Protein AF-A0AAV0BP34-F1 (afdb_monomer_lite)

pLDDT: mean 74.26, std 10.94, range [43.47, 89.38]

InterPro domains:
  IPR049022 Phosphoacetylglucosamine mutase AMG1, domain III [PF2140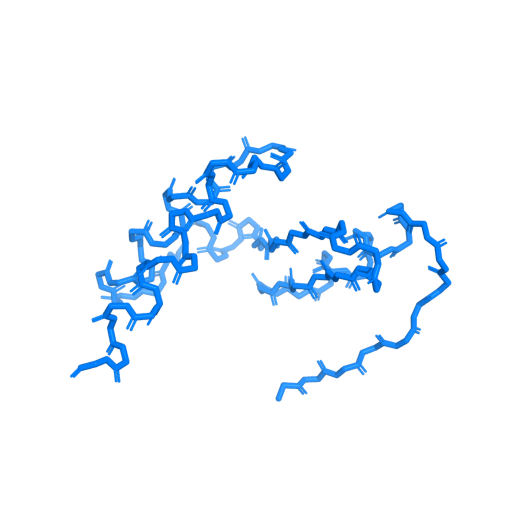4] (1-78)

Structure (mmCIF, N/CA/C/O backbone):
data_AF-A0AAV0BP34-F1
#
_entry.id   AF-A0AAV0BP34-F1
#
loop_
_atom_site.group_PDB
_atom_site.id
_atom_site.type_symbol
_atom_site.label_atom_id
_atom_site.label_alt_id
_atom_site.label_comp_id
_atom_site.label_asym_id
_atom_site.label_entity_id
_atom_site.label_seq_id
_atom_site.pdbx_PDB_ins_code
_atom_site.Cartn_x
_atom_site.Cartn_y
_atom_site.Cartn_z
_atom_site.occupancy
_atom_site.B_iso_or_equiv
_atom_site.auth_seq_id
_atom_site.auth_comp_id
_atom_site.auth_asym_id
_atom_site.auth_atom_id
_atom_site.pdbx_PDB_model_num
ATOM 1 N N . LEU A 1 1 ? -11.416 -7.807 -1.944 1.00 72.00 1 LEU A N 1
ATOM 2 C CA . LEU A 1 1 ? -10.571 -6.744 -2.535 1.00 72.00 1 LEU A CA 1
ATOM 3 C C . LEU A 1 1 ? -10.063 -7.229 -3.890 1.00 72.00 1 LEU A C 1
ATOM 5 O O . LEU A 1 1 ? -9.795 -8.423 -3.991 1.00 72.00 1 LEU A O 1
ATOM 9 N N . PRO A 1 2 ? -9.985 -6.367 -4.918 1.00 85.06 2 PRO A N 1
ATOM 10 C CA . PRO A 1 2 ? -9.402 -6.727 -6.211 1.00 85.06 2 PRO A CA 1
ATOM 11 C C . PRO A 1 2 ? -7.895 -6.997 -6.076 1.00 85.06 2 PRO A C 1
ATOM 13 O O . PRO A 1 2 ? -7.217 -6.325 -5.303 1.00 85.06 2 PRO A O 1
ATOM 16 N N . VAL A 1 3 ? -7.375 -7.971 -6.828 1.00 88.19 3 VAL A N 1
ATOM 17 C CA . VAL A 1 3 ? -5.958 -8.380 -6.808 1.00 88.19 3 VAL A CA 1
ATOM 18 C C . VAL A 1 3 ? -5.388 -8.263 -8.220 1.00 88.19 3 VAL A C 1
ATOM 20 O O . VAL A 1 3 ? -6.030 -8.692 -9.178 1.00 88.19 3 VAL A O 1
ATOM 23 N N . ARG A 1 4 ? -4.192 -7.679 -8.359 1.00 86.81 4 ARG A N 1
ATOM 24 C CA . ARG A 1 4 ? -3.474 -7.548 -9.636 1.00 86.81 4 ARG A CA 1
ATOM 25 C C . ARG A 1 4 ? -2.088 -8.179 -9.527 1.00 86.81 4 ARG A C 1
ATOM 27 O O . ARG A 1 4 ? -1.390 -7.955 -8.543 1.00 86.81 4 ARG A O 1
ATOM 34 N N . TYR A 1 5 ? -1.689 -8.919 -10.557 1.00 87.12 5 TYR A N 1
ATOM 35 C CA . TYR A 1 5 ? -0.323 -9.414 -10.723 1.00 87.12 5 TYR A CA 1
ATOM 36 C C . TYR A 1 5 ? 0.414 -8.479 -11.679 1.00 87.12 5 TYR A C 1
ATOM 38 O O . TYR A 1 5 ? -0.064 -8.225 -12.782 1.00 87.12 5 TYR A O 1
ATOM 46 N N . ILE A 1 6 ? 1.550 -7.941 -11.243 1.00 87.56 6 ILE A N 1
ATOM 47 C CA . ILE A 1 6 ? 2.321 -6.924 -11.963 1.00 87.56 6 ILE A CA 1
ATOM 48 C C . ILE A 1 6 ? 3.775 -7.397 -12.061 1.00 87.56 6 ILE A C 1
ATOM 50 O O . ILE A 1 6 ? 4.242 -8.139 -11.197 1.00 87.56 6 ILE A O 1
ATOM 54 N N . ALA A 1 7 ? 4.479 -6.988 -13.120 1.00 84.75 7 ALA A N 1
ATOM 55 C CA . ALA A 1 7 ? 5.913 -7.230 -13.253 1.00 84.75 7 ALA A CA 1
ATOM 56 C C . ALA A 1 7 ? 6.680 -6.717 -12.020 1.00 84.75 7 ALA A C 1
ATOM 58 O O . ALA A 1 7 ? 6.281 -5.730 -11.397 1.00 84.75 7 ALA A O 1
ATOM 59 N N . THR A 1 8 ? 7.774 -7.394 -11.674 1.00 77.44 8 THR A N 1
ATOM 60 C CA . THR A 1 8 ? 8.599 -7.043 -10.512 1.00 77.44 8 THR A CA 1
ATOM 61 C C . THR A 1 8 ? 9.192 -5.642 -10.640 1.00 77.44 8 THR A C 1
ATOM 63 O O . THR A 1 8 ? 9.385 -5.122 -11.742 1.00 77.44 8 THR A O 1
ATOM 66 N N . GLY A 1 9 ? 9.503 -5.028 -9.499 1.00 81.19 9 GLY A N 1
ATOM 67 C CA . GLY A 1 9 ? 10.065 -3.688 -9.434 1.00 81.19 9 GLY A CA 1
ATOM 68 C C . GLY A 1 9 ? 9.059 -2.629 -8.988 1.00 81.19 9 GLY A C 1
ATOM 69 O O . GLY A 1 9 ? 7.931 -2.517 -9.477 1.00 81.19 9 GLY A O 1
ATOM 70 N N . LEU A 1 10 ? 9.533 -1.774 -8.082 1.00 79.81 10 LEU A N 1
ATOM 71 C CA . LEU A 1 10 ? 8.734 -0.769 -7.376 1.00 79.81 10 LEU A CA 1
ATOM 72 C C . LEU A 1 10 ? 7.979 0.177 -8.298 1.00 79.81 10 LEU A C 1
ATOM 74 O O . LEU A 1 10 ? 6.855 0.550 -7.993 1.00 79.81 10 LEU A O 1
ATOM 78 N N . LYS A 1 11 ? 8.555 0.535 -9.449 1.00 84.56 11 LYS A N 1
ATOM 79 C CA . LYS A 1 11 ? 7.912 1.444 -10.405 1.00 84.56 11 LYS A CA 1
ATOM 80 C C . LYS A 1 11 ? 6.591 0.882 -10.936 1.00 84.56 11 LYS A C 1
ATOM 82 O O . LYS A 1 11 ? 5.616 1.621 -11.052 1.00 84.56 11 LYS A O 1
ATOM 87 N N . HIS A 1 12 ? 6.559 -0.409 -11.260 1.00 85.31 12 HIS A N 1
ATOM 88 C CA . HIS A 1 12 ? 5.372 -1.045 -11.825 1.00 85.31 12 HIS A CA 1
ATOM 89 C C . HIS A 1 12 ? 4.292 -1.233 -10.760 1.00 85.31 12 HIS A C 1
ATOM 91 O O . HIS A 1 12 ? 3.128 -0.912 -10.996 1.00 85.31 12 HIS A O 1
ATOM 97 N N . LEU A 1 13 ? 4.695 -1.678 -9.569 1.00 85.50 13 LEU A N 1
ATOM 98 C CA . LEU A 1 13 ? 3.794 -1.862 -8.433 1.00 85.50 13 LEU A CA 1
ATOM 99 C C . LEU A 1 13 ? 3.203 -0.536 -7.942 1.00 85.50 13 LEU A C 1
ATOM 101 O O . LEU A 1 13 ? 1.992 -0.437 -7.757 1.00 85.50 13 LEU A O 1
ATOM 105 N N . HIS A 1 14 ? 4.034 0.500 -7.813 1.00 85.44 14 HIS A N 1
ATOM 106 C CA . HIS A 1 14 ? 3.602 1.831 -7.398 1.00 85.44 14 HIS A CA 1
ATOM 107 C C . HIS A 1 14 ? 2.606 2.435 -8.394 1.00 85.44 14 HIS A C 1
ATOM 109 O O . HIS A 1 14 ? 1.556 2.922 -7.988 1.00 85.44 14 HIS A O 1
ATOM 115 N N . SER A 1 15 ? 2.884 2.342 -9.701 1.00 87.19 15 SER A N 1
ATOM 116 C CA . SER A 1 15 ? 1.959 2.826 -10.734 1.00 87.19 15 SER A CA 1
ATOM 117 C C . SER A 1 15 ? 0.621 2.084 -10.704 1.00 87.19 15 SER A C 1
ATOM 119 O O . SER A 1 15 ? -0.418 2.715 -10.841 1.00 87.19 15 SER A O 1
ATOM 121 N N . ALA A 1 16 ? 0.624 0.764 -10.503 1.00 87.12 16 ALA A N 1
ATOM 122 C CA . ALA A 1 16 ? -0.611 -0.017 -10.444 1.00 87.12 16 ALA A CA 1
ATOM 123 C C . ALA A 1 16 ? -1.442 0.274 -9.183 1.00 87.12 16 ALA A C 1
ATOM 125 O O . ALA A 1 16 ? -2.667 0.176 -9.221 1.00 87.12 16 ALA A O 1
ATOM 126 N N . ALA A 1 17 ? -0.791 0.621 -8.069 1.00 86.00 17 ALA A N 1
ATOM 127 C CA . ALA A 1 17 ? -1.462 0.980 -6.824 1.00 86.00 17 ALA A CA 1
ATOM 128 C C . ALA A 1 17 ? -2.113 2.377 -6.870 1.00 86.00 17 ALA A C 1
ATOM 130 O O . ALA A 1 17 ? -3.095 2.598 -6.166 1.00 86.00 17 ALA A O 1
ATOM 131 N N . GLN A 1 18 ? -1.625 3.291 -7.721 1.00 86.81 18 GLN A N 1
ATOM 132 C CA . GLN A 1 18 ? -2.211 4.627 -7.926 1.00 86.81 18 GLN A CA 1
ATOM 133 C C . GLN A 1 18 ? -3.590 4.606 -8.606 1.00 86.81 18 GLN A C 1
ATOM 135 O O . GLN A 1 18 ? -4.335 5.576 -8.484 1.00 86.81 18 GLN A O 1
ATOM 140 N N . ASP A 1 19 ? -3.959 3.506 -9.270 1.00 89.38 19 ASP A N 1
ATOM 141 C CA . ASP A 1 19 ? -5.286 3.332 -9.880 1.00 89.38 19 ASP A CA 1
ATOM 142 C C . ASP A 1 19 ? -6.413 3.159 -8.843 1.00 89.38 19 ASP A C 1
ATOM 144 O O . ASP A 1 19 ? -7.589 3.092 -9.206 1.00 89.38 19 ASP A O 1
ATOM 148 N N . PHE A 1 20 ? -6.070 3.035 -7.558 1.00 85.12 20 PHE A N 1
ATOM 149 C CA . PHE A 1 20 ? -7.012 2.798 -6.471 1.00 85.12 20 PHE A CA 1
ATOM 150 C C . PHE A 1 20 ? -7.055 3.974 -5.492 1.00 85.12 20 PHE A C 1
ATOM 152 O O . PHE A 1 20 ? -6.054 4.635 -5.226 1.00 85.12 20 PHE A O 1
ATOM 159 N N . ASP A 1 21 ? -8.220 4.179 -4.874 1.00 82.12 21 ASP A N 1
ATOM 160 C CA . ASP A 1 21 ? -8.385 5.148 -3.784 1.00 82.12 21 ASP A CA 1
ATOM 161 C C . ASP A 1 21 ? -7.564 4.786 -2.536 1.00 82.12 21 ASP A C 1
ATOM 163 O O . ASP A 1 21 ? -7.080 5.672 -1.826 1.00 82.12 21 ASP A O 1
ATOM 167 N N . SER A 1 22 ? -7.381 3.485 -2.301 1.00 82.12 22 SER A N 1
ATOM 168 C CA . SER A 1 22 ? -6.418 2.902 -1.370 1.00 82.12 22 SER A CA 1
ATOM 169 C C . SER A 1 22 ? -5.792 1.678 -2.039 1.00 82.12 22 SER A C 1
ATOM 171 O O . SER A 1 22 ? -6.498 0.727 -2.385 1.00 82.12 22 SER A O 1
ATOM 173 N N . GLY A 1 23 ? -4.483 1.722 -2.273 1.00 83.50 23 GLY A N 1
ATOM 174 C CA . GLY A 1 23 ? -3.741 0.688 -2.985 1.00 83.50 23 GLY A CA 1
ATOM 175 C C . GLY A 1 23 ? -2.558 0.197 -2.164 1.00 83.50 23 GLY A C 1
ATOM 176 O O . GLY A 1 23 ? -1.641 0.957 -1.886 1.00 83.50 23 GLY A O 1
ATOM 177 N N . SER A 1 24 ? -2.549 -1.081 -1.797 1.00 84.50 24 SER A N 1
ATOM 178 C CA . SER A 1 24 ? -1.409 -1.724 -1.134 1.00 84.50 24 SER A CA 1
ATOM 179 C C . SER A 1 24 ? -0.614 -2.563 -2.127 1.00 84.50 24 SER A C 1
ATOM 181 O O . SER A 1 24 ? -1.210 -3.369 -2.847 1.00 84.50 24 SER A O 1
ATOM 183 N N . TYR A 1 25 ? 0.712 -2.450 -2.119 1.00 85.88 25 TYR A N 1
ATOM 184 C CA . TYR A 1 25 ? 1.583 -3.333 -2.890 1.00 85.88 25 TYR A CA 1
ATOM 185 C C . TYR A 1 25 ? 2.741 -3.832 -2.035 1.00 85.88 25 TYR A C 1
ATOM 187 O O . TYR A 1 25 ? 3.334 -3.064 -1.285 1.00 85.88 25 TYR A O 1
ATOM 195 N N . PHE A 1 26 ? 3.069 -5.114 -2.178 1.00 84.00 26 PHE A N 1
ATOM 196 C CA . PHE A 1 26 ? 4.183 -5.755 -1.488 1.00 84.00 26 PHE A CA 1
ATOM 197 C C . PHE A 1 26 ? 4.843 -6.771 -2.416 1.00 84.00 26 PHE A C 1
ATOM 199 O O . PHE A 1 26 ? 4.167 -7.557 -3.082 1.00 84.00 26 PHE A O 1
ATOM 206 N N . GLU A 1 27 ? 6.168 -6.756 -2.448 1.00 84.88 27 GLU A N 1
ATOM 207 C CA . GLU A 1 27 ? 6.988 -7.815 -3.014 1.00 84.88 27 GLU A CA 1
ATOM 208 C C . GLU A 1 27 ? 7.250 -8.892 -1.951 1.00 84.88 27 GLU A C 1
ATOM 210 O O . GLU A 1 27 ? 7.248 -8.632 -0.746 1.00 84.88 27 GLU A O 1
ATOM 215 N N . ALA A 1 28 ? 7.522 -10.124 -2.388 1.00 82.31 28 ALA A N 1
ATOM 216 C CA . ALA A 1 28 ? 7.785 -11.247 -1.481 1.00 82.31 28 ALA A CA 1
ATOM 217 C C . ALA A 1 28 ? 9.033 -11.050 -0.592 1.00 82.31 28 ALA A C 1
ATOM 219 O O . ALA A 1 28 ? 9.184 -11.726 0.420 1.00 82.31 28 ALA A O 1
ATOM 220 N N . ASN A 1 29 ? 9.918 -10.121 -0.961 1.00 81.69 29 ASN A N 1
ATOM 221 C CA . ASN A 1 29 ? 11.097 -9.725 -0.187 1.00 81.69 29 ASN A CA 1
ATOM 222 C C . ASN A 1 29 ? 10.763 -8.810 1.014 1.00 81.69 29 ASN A C 1
ATOM 224 O O . ASN A 1 29 ? 11.667 -8.453 1.765 1.00 81.69 29 ASN A O 1
ATOM 228 N N . GLY A 1 30 ? 9.495 -8.418 1.188 1.00 75.19 30 GLY A N 1
ATOM 229 C CA . GLY A 1 30 ? 9.044 -7.530 2.259 1.00 75.19 30 GLY A CA 1
ATOM 230 C C . GLY A 1 30 ? 9.062 -6.041 1.907 1.00 75.19 30 GLY A C 1
ATOM 231 O O . GLY A 1 30 ? 8.634 -5.234 2.726 1.00 75.19 30 GLY A O 1
ATOM 232 N N . HIS A 1 31 ? 9.502 -5.656 0.705 1.00 80.81 31 HIS A N 1
ATOM 233 C CA . HIS A 1 31 ? 9.399 -4.277 0.241 1.00 80.81 31 HIS A CA 1
ATOM 234 C C . HIS A 1 31 ? 7.974 -3.994 -0.229 1.00 80.81 31 HIS A C 1
ATOM 236 O O . HIS A 1 31 ? 7.456 -4.645 -1.135 1.00 80.81 31 HIS A O 1
ATOM 242 N N . GLY A 1 32 ? 7.341 -2.978 0.336 1.00 79.62 32 GLY A N 1
ATOM 243 C CA . GLY A 1 32 ? 6.014 -2.562 -0.078 1.00 79.62 32 GLY A CA 1
ATOM 244 C C . GLY A 1 32 ? 5.536 -1.371 0.719 1.00 79.62 32 GLY A C 1
ATOM 245 O O . GLY A 1 32 ? 6.183 -0.961 1.674 1.00 79.62 32 GLY A O 1
ATOM 246 N N . THR A 1 33 ? 4.420 -0.794 0.303 1.00 81.00 33 THR A N 1
ATOM 247 C CA . THR A 1 33 ? 3.758 0.258 1.071 1.00 81.00 33 THR A CA 1
ATOM 248 C C . THR A 1 33 ? 2.287 0.347 0.674 1.00 81.00 33 THR A C 1
ATOM 250 O O . THR A 1 33 ? 1.808 -0.361 -0.222 1.00 81.00 33 THR A O 1
ATOM 253 N N . VAL A 1 34 ? 1.559 1.225 1.354 1.00 82.44 34 VAL A N 1
ATOM 254 C CA . VAL A 1 34 ? 0.164 1.545 1.069 1.00 82.44 34 VAL A CA 1
ATOM 255 C C . VAL A 1 34 ? 0.084 2.976 0.549 1.00 82.44 34 VAL A C 1
ATOM 257 O O . VAL A 1 34 ? 0.623 3.902 1.146 1.00 82.44 34 VAL A O 1
ATOM 260 N N . LEU A 1 35 ? -0.600 3.156 -0.574 1.00 80.38 35 LEU A N 1
ATOM 261 C CA . LEU A 1 35 ? -0.888 4.445 -1.184 1.00 80.38 35 LEU A CA 1
ATOM 262 C C . LEU A 1 35 ? -2.354 4.810 -0.972 1.00 80.38 35 LEU A C 1
ATOM 264 O O . LEU A 1 35 ? -3.234 3.947 -0.975 1.00 80.38 35 LEU A O 1
ATOM 268 N N . PHE A 1 36 ? -2.611 6.108 -0.869 1.00 81.88 36 PHE A N 1
ATOM 269 C CA . PHE A 1 36 ? -3.956 6.668 -0.872 1.00 81.88 36 PHE A CA 1
ATOM 270 C C . PHE A 1 36 ? -4.061 7.734 -1.952 1.00 81.88 36 PHE A C 1
ATOM 272 O O . PHE A 1 36 ? -3.151 8.553 -2.120 1.00 81.88 36 PHE A O 1
ATOM 279 N N . SER A 1 37 ? -5.178 7.739 -2.676 1.00 82.69 37 SER A N 1
ATOM 280 C CA . SER A 1 37 ? -5.445 8.780 -3.662 1.00 82.69 37 SER A CA 1
ATOM 281 C C . SER A 1 37 ? -5.583 10.138 -2.972 1.00 82.69 37 SER A C 1
ATOM 283 O O . SER A 1 37 ? -5.985 10.248 -1.810 1.00 82.69 37 SER A O 1
ATOM 285 N N . SER A 1 38 ? -5.301 11.219 -3.702 1.00 79.56 38 SER A N 1
ATOM 286 C CA . SER A 1 38 ? -5.472 12.576 -3.168 1.00 79.56 38 SER A CA 1
ATOM 287 C C . SER A 1 38 ? -6.909 12.868 -2.729 1.00 79.56 38 SER A C 1
ATOM 289 O O . SER A 1 38 ? -7.117 13.764 -1.916 1.00 79.56 38 SER A O 1
ATOM 291 N N . LYS A 1 39 ? -7.893 12.129 -3.256 1.00 79.69 39 LYS A N 1
ATOM 292 C CA . LYS A 1 39 ? -9.295 12.218 -2.847 1.00 79.69 39 LYS A CA 1
ATOM 293 C C . LYS A 1 39 ? -9.491 11.635 -1.448 1.00 79.69 39 LYS A C 1
ATOM 295 O O . LYS A 1 39 ? -9.941 12.362 -0.573 1.00 79.69 39 LYS A O 1
ATOM 300 N N . THR A 1 40 ? -9.068 10.391 -1.217 1.00 75.81 40 THR A N 1
ATOM 301 C CA . THR A 1 40 ? -9.144 9.719 0.097 1.00 75.81 40 THR A CA 1
ATOM 302 C C . THR A 1 40 ? -8.423 10.500 1.189 1.00 75.81 40 THR A C 1
ATOM 304 O O . THR A 1 40 ? -8.833 10.517 2.341 1.00 75.81 40 THR A O 1
ATOM 307 N N . VAL A 1 41 ? -7.342 11.178 0.816 1.00 73.19 41 VAL A N 1
ATOM 308 C CA . VAL A 1 41 ? -6.547 11.998 1.728 1.00 73.19 41 VAL A CA 1
ATOM 309 C C . VAL A 1 41 ? -7.233 13.325 2.084 1.00 73.19 41 VAL A C 1
ATOM 311 O O . VAL A 1 41 ? -7.037 13.834 3.183 1.00 73.19 41 VAL A O 1
ATOM 314 N N . LYS A 1 42 ? -7.998 13.921 1.162 1.00 75.94 42 LYS A N 1
ATOM 315 C CA . LYS A 1 42 ? -8.750 15.167 1.405 1.00 75.94 42 LYS A CA 1
ATOM 316 C C . LYS A 1 42 ? -10.086 14.913 2.096 1.00 75.94 42 LYS A C 1
ATOM 318 O O . LYS A 1 42 ? -10.558 15.765 2.839 1.00 75.94 42 LYS A O 1
ATOM 323 N N . GLU A 1 43 ? -10.679 13.758 1.829 1.00 78.81 43 GLU A N 1
ATOM 324 C CA . GLU A 1 43 ? -11.945 13.306 2.391 1.00 78.81 43 GLU A CA 1
ATOM 325 C C . GLU A 1 43 ? -11.716 11.960 3.090 1.00 78.81 43 GLU A C 1
ATOM 327 O O . GLU A 1 43 ? -12.114 10.913 2.565 1.00 78.81 43 GLU A O 1
ATOM 332 N N . PRO A 1 44 ? -11.029 11.962 4.250 1.00 70.06 44 PRO A N 1
ATOM 333 C CA . PRO A 1 44 ? -10.806 10.740 5.003 1.00 70.06 44 PRO A CA 1
ATOM 334 C C . PRO A 1 44 ? -12.151 10.129 5.423 1.00 70.06 44 PRO A C 1
ATOM 336 O O . PRO A 1 44 ? -13.124 10.856 5.670 1.00 70.06 44 PRO A O 1
ATOM 339 N N . PRO A 1 45 ? -12.242 8.792 5.534 1.00 70.94 45 PRO A N 1
ATOM 340 C CA . PRO A 1 45 ? -13.426 8.154 6.090 1.00 70.94 45 PRO A CA 1
ATOM 341 C C . PRO A 1 45 ? -13.717 8.730 7.481 1.00 70.94 45 PRO A C 1
ATOM 343 O O . PRO A 1 45 ? -12.801 8.892 8.280 1.00 70.94 45 PRO A O 1
ATOM 346 N N . ARG A 1 46 ? -14.993 8.986 7.805 1.00 69.75 46 ARG A N 1
ATOM 347 C CA . ARG A 1 46 ? -15.426 9.557 9.104 1.00 69.75 46 ARG A CA 1
ATOM 348 C C . ARG A 1 46 ? -15.100 8.694 10.331 1.00 69.75 46 ARG A C 1
ATOM 350 O O . ARG A 1 46 ? -15.428 9.064 11.456 1.00 69.75 46 ARG A O 1
ATOM 357 N N . GLU A 1 47 ? -14.498 7.531 10.134 1.00 70.62 47 GLU A N 1
ATOM 358 C CA . GLU A 1 47 ? -14.001 6.708 11.221 1.00 70.62 47 GLU A CA 1
ATOM 359 C C . GLU A 1 47 ? -12.669 7.273 11.724 1.00 70.62 47 GLU A C 1
ATOM 361 O O . GLU A 1 47 ? -11.674 7.264 11.005 1.00 70.62 47 GLU A O 1
ATOM 366 N N . ILE A 1 48 ? -12.628 7.676 12.998 1.00 60.00 48 ILE A N 1
ATOM 367 C CA . ILE A 1 48 ? -11.433 8.210 13.686 1.00 60.00 48 ILE A CA 1
ATOM 368 C C . ILE A 1 48 ? -10.200 7.310 13.472 1.00 60.00 48 ILE A C 1
ATOM 370 O O . ILE A 1 48 ? -9.071 7.775 13.352 1.00 60.00 48 ILE A O 1
ATOM 374 N N . LYS A 1 49 ? -10.411 5.991 13.382 1.00 65.75 49 LYS A N 1
ATOM 375 C CA . LYS A 1 49 ? -9.349 5.008 13.133 1.00 65.75 49 LYS A CA 1
ATOM 376 C C . LYS A 1 49 ? -8.720 5.147 11.742 1.00 65.75 49 LYS A C 1
ATOM 378 O O . LYS A 1 49 ? -7.514 4.950 11.610 1.00 65.75 49 LYS A O 1
ATOM 383 N N . ALA A 1 50 ? -9.516 5.464 10.723 1.00 63.28 50 ALA A N 1
ATOM 384 C CA . ALA A 1 50 ? -9.041 5.645 9.356 1.00 63.28 50 ALA A CA 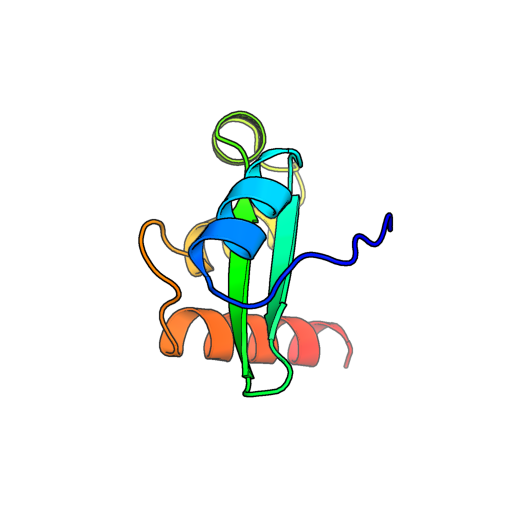1
ATOM 385 C C . ALA A 1 50 ? -8.266 6.960 9.210 1.00 63.28 50 ALA A C 1
ATOM 387 O O . ALA A 1 50 ? -7.239 6.983 8.543 1.00 63.28 50 ALA A O 1
ATOM 388 N N . GLU A 1 51 ? -8.704 8.014 9.896 1.00 62.25 51 GLU A N 1
ATOM 389 C CA . GLU A 1 51 ? -8.021 9.310 9.940 1.00 62.25 51 GLU A CA 1
ATOM 390 C C . GLU A 1 51 ? -6.629 9.198 10.585 1.00 62.25 51 GLU A C 1
ATOM 392 O O . GLU A 1 51 ? -5.631 9.544 9.960 1.00 62.25 51 GLU A O 1
ATOM 397 N N . ILE A 1 52 ? -6.530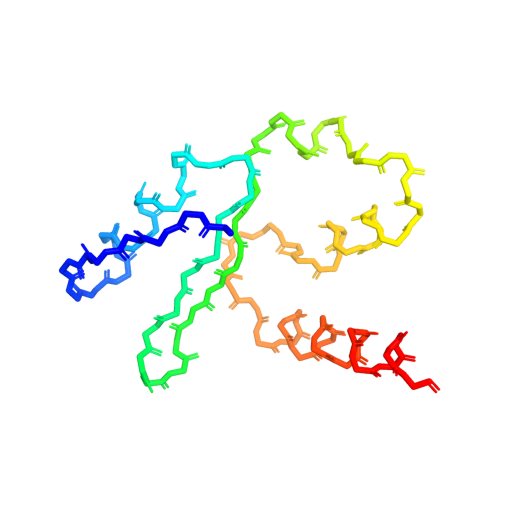 8.564 11.762 1.00 63.72 52 ILE A N 1
ATOM 398 C CA . ILE A 1 52 ? -5.236 8.290 12.417 1.00 63.72 52 ILE A CA 1
ATOM 399 C C . ILE A 1 52 ? -4.339 7.415 11.528 1.00 63.72 52 ILE A C 1
ATOM 401 O O . ILE A 1 52 ? -3.133 7.625 11.453 1.00 63.72 52 ILE A O 1
ATOM 405 N N . THR A 1 53 ? -4.914 6.430 10.832 1.00 66.88 53 THR A N 1
ATOM 406 C CA . THR A 1 53 ? -4.157 5.565 9.912 1.00 66.88 53 THR A CA 1
ATOM 407 C C . THR A 1 53 ? -3.583 6.354 8.732 1.00 66.88 53 THR A C 1
ATOM 409 O O . THR A 1 53 ? -2.443 6.116 8.336 1.00 66.88 53 THR A O 1
ATOM 412 N N . LEU A 1 54 ? -4.339 7.311 8.190 1.00 66.75 54 LEU A N 1
ATOM 413 C CA . LEU A 1 54 ? -3.883 8.188 7.110 1.00 66.75 54 LEU A CA 1
ATOM 414 C C . LEU A 1 54 ? -2.758 9.126 7.565 1.00 66.75 54 LEU A C 1
ATOM 416 O O . LEU A 1 54 ? -1.811 9.338 6.806 1.00 66.75 54 LEU A O 1
ATOM 420 N N . ASP A 1 55 ? -2.825 9.626 8.799 1.00 66.12 55 ASP A N 1
ATOM 421 C CA . ASP A 1 55 ? -1.774 10.462 9.386 1.00 66.12 55 ASP A CA 1
ATOM 422 C C . ASP A 1 55 ? -0.492 9.668 9.695 1.00 66.12 55 ASP A C 1
ATOM 424 O O . ASP A 1 55 ? 0.618 10.169 9.505 1.00 66.12 55 ASP A O 1
ATOM 428 N N . LEU A 1 56 ? -0.624 8.407 10.124 1.00 64.38 56 LEU A N 1
ATOM 429 C CA . LEU A 1 56 ? 0.508 7.527 10.437 1.00 64.38 56 LEU A CA 1
ATOM 430 C C . LEU A 1 56 ? 1.292 7.061 9.203 1.00 64.38 56 LEU A C 1
ATOM 432 O O . LEU A 1 56 ? 2.496 6.839 9.301 1.00 64.38 56 LEU A O 1
ATOM 436 N N . ILE A 1 57 ? 0.643 6.938 8.042 1.00 65.25 57 ILE A N 1
ATOM 437 C CA . ILE A 1 57 ? 1.270 6.473 6.784 1.00 65.25 57 ILE A CA 1
ATOM 438 C C . ILE A 1 57 ? 2.068 7.603 6.089 1.00 65.25 57 ILE A C 1
ATOM 440 O O . ILE A 1 57 ? 2.478 7.476 4.941 1.00 65.25 57 ILE A O 1
ATOM 444 N N . ASN A 1 58 ? 2.296 8.720 6.791 1.00 55.94 58 ASN A N 1
ATOM 445 C CA . ASN A 1 58 ? 2.907 9.970 6.337 1.00 55.94 58 ASN A CA 1
ATOM 446 C C . ASN A 1 58 ? 3.701 9.892 5.013 1.00 55.94 58 ASN A C 1
ATOM 448 O O . ASN A 1 58 ? 4.880 9.555 4.956 1.00 55.94 58 ASN A O 1
ATOM 452 N N . ARG A 1 59 ? 2.982 10.235 3.938 1.00 57.03 59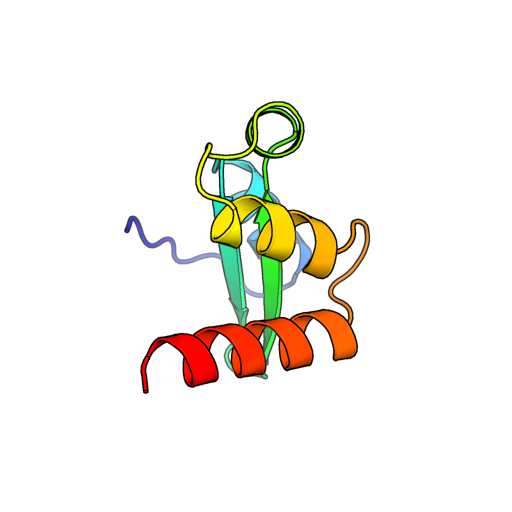 ARG A N 1
ATOM 453 C CA . ARG A 1 59 ? 3.409 10.969 2.740 1.00 57.03 59 ARG A CA 1
ATOM 454 C C . ARG A 1 59 ? 4.931 11.113 2.578 1.00 57.03 59 ARG A C 1
ATOM 456 O O . ARG A 1 59 ? 5.494 12.130 2.973 1.00 57.03 59 ARG A O 1
ATOM 463 N N . THR A 1 60 ? 5.578 10.168 1.895 1.00 43.47 60 THR A N 1
ATOM 464 C CA . THR A 1 60 ? 6.354 10.419 0.651 1.00 43.47 60 THR A CA 1
ATOM 465 C C . THR A 1 60 ? 7.156 9.185 0.229 1.00 43.47 60 THR A C 1
ATOM 467 O O . THR A 1 60 ? 7.289 8.962 -0.966 1.00 43.47 60 THR A O 1
ATOM 470 N N . ILE A 1 61 ? 7.623 8.323 1.130 1.00 45.66 61 ILE A N 1
ATOM 471 C CA . ILE A 1 61 ? 8.270 7.038 0.794 1.00 45.66 61 ILE A CA 1
ATOM 472 C C . ILE A 1 61 ? 7.998 6.099 1.970 1.00 45.66 61 ILE A C 1
ATOM 474 O O . ILE A 1 61 ? 8.011 6.582 3.096 1.00 45.66 61 ILE A O 1
ATOM 478 N N . GLY A 1 62 ? 7.726 4.811 1.719 1.00 53.06 62 GLY A N 1
ATOM 479 C CA . GLY A 1 62 ? 7.468 3.808 2.760 1.00 53.06 62 GLY A CA 1
ATOM 480 C C . GLY A 1 62 ? 8.482 3.906 3.899 1.00 53.06 62 GLY A C 1
ATOM 481 O O . GLY A 1 62 ? 9.643 3.526 3.744 1.00 53.06 62 GLY A O 1
ATOM 482 N N . ASP A 1 63 ? 8.048 4.494 5.012 1.00 61.75 63 ASP A N 1
ATOM 483 C CA . ASP A 1 63 ? 8.849 4.630 6.215 1.00 61.75 63 ASP A CA 1
ATOM 484 C C . ASP A 1 63 ? 8.646 3.360 7.033 1.00 61.75 63 ASP A C 1
ATOM 486 O O . ASP A 1 63 ? 7.537 3.048 7.471 1.00 61.75 63 ASP A O 1
ATOM 490 N N . 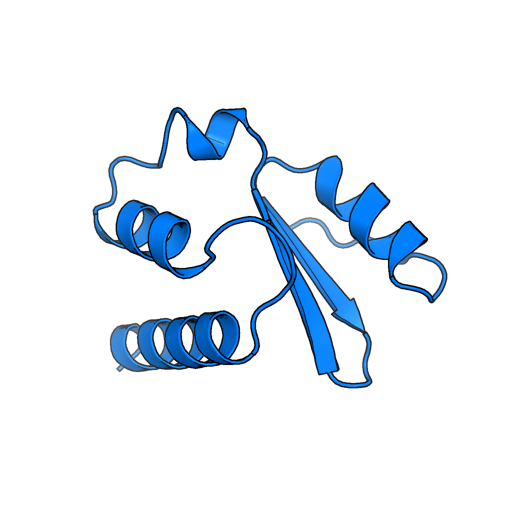THR A 1 64 ? 9.738 2.635 7.258 1.00 59.72 64 THR A N 1
ATOM 491 C CA . THR A 1 64 ? 9.754 1.395 8.039 1.00 59.72 64 THR A CA 1
ATOM 492 C C . THR A 1 64 ? 9.154 1.592 9.439 1.00 59.72 64 THR A C 1
ATOM 494 O O . THR A 1 64 ? 8.563 0.663 9.990 1.00 59.72 64 THR A O 1
ATOM 497 N N . LEU A 1 65 ? 9.253 2.799 10.012 1.00 61.34 65 LEU A N 1
ATOM 498 C CA . LEU A 1 65 ? 8.634 3.139 11.296 1.00 61.34 65 LEU A CA 1
ATOM 499 C C . LEU A 1 65 ? 7.116 3.335 11.183 1.00 61.34 65 LEU A C 1
ATOM 501 O O . LEU A 1 65 ? 6.379 2.881 12.061 1.00 61.34 65 LEU A O 1
ATOM 505 N N . GLY A 1 66 ? 6.645 3.956 10.098 1.00 64.50 66 GLY A N 1
ATOM 506 C CA . GLY A 1 66 ? 5.219 4.104 9.797 1.00 64.50 66 GLY A CA 1
ATOM 507 C C . GLY A 1 66 ? 4.549 2.751 9.559 1.00 64.50 66 GLY A C 1
ATOM 508 O O . GLY A 1 66 ? 3.524 2.448 10.172 1.00 64.50 66 GLY A O 1
ATOM 509 N N . ASP A 1 67 ? 5.187 1.888 8.766 1.00 66.44 67 ASP A N 1
ATOM 510 C CA . ASP A 1 67 ? 4.709 0.529 8.499 1.00 66.44 67 ASP A CA 1
ATOM 511 C C . ASP A 1 67 ? 4.666 -0.320 9.785 1.00 66.44 67 ASP A C 1
ATOM 513 O O . ASP A 1 67 ? 3.676 -1.007 10.055 1.00 66.44 67 ASP A O 1
ATOM 517 N N . MET A 1 68 ? 5.694 -0.233 10.642 1.00 66.00 68 MET A N 1
ATOM 518 C CA . MET A 1 68 ? 5.714 -0.922 11.939 1.00 66.00 68 MET A CA 1
ATOM 519 C C . MET A 1 68 ? 4.581 -0.444 12.861 1.00 66.00 68 MET A C 1
ATOM 521 O O . MET A 1 68 ? 3.901 -1.263 13.493 1.00 66.00 68 MET A O 1
ATOM 525 N N . LEU A 1 69 ? 4.371 0.872 12.960 1.00 65.62 69 LEU A N 1
ATOM 526 C CA . LEU A 1 69 ? 3.347 1.454 13.827 1.00 65.62 69 LEU A CA 1
ATOM 527 C C . LEU A 1 69 ? 1.932 1.136 13.321 1.00 65.62 69 LEU A C 1
ATOM 529 O O . LEU A 1 69 ? 1.040 0.848 14.126 1.00 65.62 69 LEU A O 1
ATOM 533 N N . LEU A 1 70 ? 1.744 1.083 12.001 1.00 70.75 70 LEU A N 1
ATOM 534 C CA . LEU A 1 70 ? 0.513 0.624 11.364 1.00 70.75 70 LEU A CA 1
ATOM 535 C C . LEU A 1 70 ? 0.208 -0.835 11.722 1.00 70.75 70 LEU A C 1
ATOM 537 O O . LEU A 1 70 ? -0.878 -1.132 12.223 1.00 70.75 70 LEU A O 1
ATOM 541 N N . VAL A 1 71 ? 1.171 -1.742 11.530 1.00 72.44 71 VAL A N 1
ATOM 542 C CA . VAL A 1 71 ? 1.009 -3.166 11.867 1.00 72.44 71 VAL A CA 1
ATOM 543 C C . VAL A 1 71 ? 0.675 -3.336 13.347 1.00 72.44 71 VAL A C 1
ATOM 545 O O . VAL A 1 71 ? -0.263 -4.059 13.692 1.00 72.44 71 VAL A O 1
ATOM 548 N N . LYS A 1 72 ? 1.387 -2.633 14.237 1.00 72.06 72 LYS A N 1
ATOM 549 C CA . LYS A 1 72 ? 1.127 -2.682 15.681 1.00 72.06 72 LYS A CA 1
ATOM 550 C C . LYS A 1 72 ? -0.280 -2.191 16.026 1.00 72.06 72 LYS A C 1
ATOM 552 O O . LYS A 1 72 ? -0.948 -2.823 16.843 1.00 72.06 72 LYS A O 1
ATOM 557 N N . THR A 1 73 ? -0.739 -1.114 15.392 1.00 73.31 73 THR A N 1
ATOM 558 C CA . THR A 1 73 ? -2.086 -0.559 15.593 1.00 73.31 73 THR A CA 1
ATOM 559 C C . THR A 1 73 ? -3.164 -1.534 15.124 1.00 73.31 73 THR A C 1
ATOM 561 O O . THR A 1 73 ? -4.109 -1.794 15.867 1.00 73.31 73 THR A O 1
ATOM 564 N N . ILE A 1 74 ? -3.003 -2.142 13.943 1.00 73.75 74 ILE A N 1
ATOM 565 C CA . ILE A 1 74 ? -3.938 -3.147 13.412 1.00 73.75 74 ILE A CA 1
ATOM 566 C C . ILE A 1 74 ? -4.016 -4.363 14.341 1.00 73.75 74 ILE A C 1
ATOM 568 O O . ILE A 1 74 ? -5.111 -4.816 14.671 1.00 73.75 74 ILE A O 1
ATOM 572 N N . LEU A 1 75 ? -2.869 -4.892 14.780 1.00 73.62 75 LEU A N 1
ATOM 573 C CA . LEU A 1 75 ? -2.830 -6.042 15.685 1.00 73.62 75 LEU A CA 1
ATOM 574 C C . LEU A 1 75 ? -3.474 -5.726 17.039 1.00 73.62 75 LEU A C 1
ATOM 576 O O . LEU A 1 75 ? -4.216 -6.551 17.560 1.00 73.62 75 LEU A O 1
ATOM 580 N N . ASN A 1 76 ? -3.251 -4.526 17.577 1.00 76.94 76 ASN A N 1
ATOM 581 C CA . ASN A 1 76 ? -3.846 -4.105 18.844 1.00 76.94 76 ASN A CA 1
ATOM 582 C C . ASN A 1 76 ? -5.364 -3.868 18.754 1.00 76.94 76 ASN A C 1
ATOM 584 O O . ASN A 1 76 ? -6.046 -3.922 19.767 1.00 76.94 76 ASN A O 1
ATOM 588 N N . GLN A 1 77 ? -5.904 -3.606 17.560 1.00 70.88 77 GLN A N 1
ATOM 589 C CA . GLN A 1 77 ? -7.350 -3.471 17.340 1.00 70.88 77 GLN A CA 1
ATOM 590 C C . GLN A 1 77 ? -8.071 -4.804 17.097 1.00 70.88 77 GLN A C 1
ATOM 592 O O . GLN A 1 77 ? -9.298 -4.838 17.162 1.00 70.88 77 GLN A O 1
ATOM 597 N N . LYS A 1 78 ? -7.337 -5.870 16.755 1.00 58.91 78 LYS A N 1
ATOM 598 C CA . LYS A 1 78 ? -7.892 -7.218 16.548 1.00 58.91 78 LYS A CA 1
ATOM 599 C C . LYS A 1 78 ? -7.932 -8.067 17.824 1.00 58.91 78 LYS A C 1
ATOM 601 O O . LYS A 1 78 ? -8.489 -9.162 17.771 1.00 58.91 78 LYS A O 1
ATOM 606 N N . SER A 1 79 ? -7.312 -7.596 18.907 1.00 46.91 79 SER A N 1
ATOM 607 C CA . SER A 1 79 ? -7.314 -8.242 20.223 1.00 46.91 79 SER A CA 1
ATOM 608 C C . SER A 1 79 ? -8.457 -7.740 21.091 1.00 46.91 79 SER A C 1
ATOM 610 O O . SER A 1 79 ? -8.818 -8.515 22.002 1.00 46.91 79 SER A O 1
#

Sequence (79 aa):
LPVRYIATGLKHLHSAAQDFDSGSYFEANGHGTVLFSSKTVKEPPREIKAEITLDLINRTIGDTLGDMLLVKTILNQKS

Foldseek 3Di:
DDDDDWDDDPVTQVVVQQVDQWRWDADPVGDIAIDHHPVCLVVPPPPPLRVVLSVLSDDDGRDPRSVVVNVVSVVVVVD

Radius o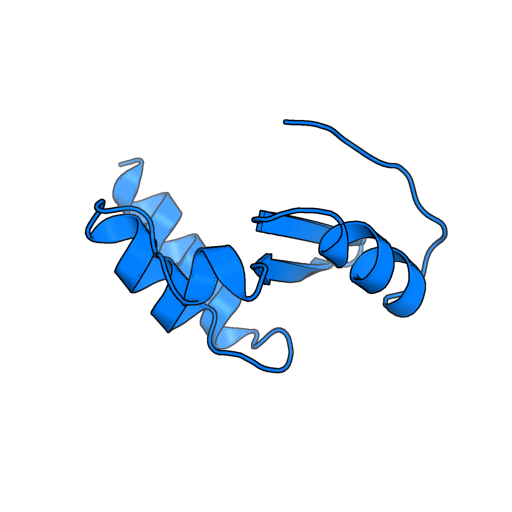f gyration: 12.94 Å; chains: 1; bounding box: 26×26×34 Å

Organism: Phakopsora pachyrhizi (NCBI:txid170000)

Secondary structure (DSSP, 8-state):
-------SSHHHHHHHHTTSSEEEEE-TTS-EEEEE-HHHHHS--SSHHHHHHHHHT-SSS--HHHHHHHHHHHHHH--